Protein AF-A0A7C9BGY4-F1 (afdb_monomer)

Organism: NCBI:txid2654236

Mean predicted aligned error: 18.46 Å

Sequence (133 aa):
MKQSLKQGVAVGFLLLLCIKAWVMPLLYLDFELRKEFIIDNFCVNKDRPELHCDGKCYLAIRLAAVQKQEQQQAERNFMFKLLENITDCQTFFASFSAPDYAFDEQVPSSFYYVSSFFPNASLSGVFHPPQLG

pLDDT: mean 76.69, std 20.23, range [31.91, 96.5]

Radius of gyration: 33.41 Å; Cα contacts (8 Å, |Δi|>4): 22; chains: 1; bounding box: 82×47×83 Å

Structure (mmCIF, N/CA/C/O backbone):
data_AF-A0A7C9BGY4-F1
#
_entry.id   AF-A0A7C9BGY4-F1
#
loop_
_atom_site.group_PDB
_atom_site.id
_atom_site.type_symbol
_atom_site.label_atom_id
_atom_site.label_alt_id
_atom_site.label_comp_id
_atom_site.label_asym_id
_atom_site.label_entity_id
_atom_site.label_seq_id
_atom_site.pdbx_PDB_ins_code
_atom_site.Cartn_x
_atom_site.Cartn_y
_atom_site.Cartn_z
_atom_site.occupancy
_atom_site.B_iso_or_equiv
_atom_site.auth_seq_id
_atom_site.auth_comp_id
_atom_site.auth_asym_id
_atom_site.auth_atom_id
_atom_site.pdbx_PDB_model_num
ATOM 1 N N . MET A 1 1 ? 23.368 -7.527 -36.975 1.00 63.62 1 MET A N 1
ATOM 2 C CA . MET A 1 1 ? 23.534 -7.789 -35.522 1.00 63.62 1 MET A CA 1
ATOM 3 C C . MET A 1 1 ? 23.125 -6.608 -34.629 1.00 63.62 1 MET A C 1
ATOM 5 O O . MET A 1 1 ? 22.238 -6.783 -33.807 1.00 63.62 1 MET A O 1
ATOM 9 N N . LYS A 1 2 ? 23.669 -5.390 -34.812 1.00 75.62 2 LYS A N 1
ATOM 10 C CA . LYS A 1 2 ? 23.349 -4.212 -33.965 1.00 75.62 2 LYS A CA 1
ATOM 11 C C . LYS A 1 2 ? 21.853 -3.830 -33.911 1.00 75.62 2 LYS A C 1
ATOM 13 O O . LYS A 1 2 ? 21.395 -3.326 -32.896 1.00 75.62 2 LYS A O 1
ATOM 18 N N . GLN A 1 3 ? 21.088 -4.084 -34.975 1.00 77.06 3 GLN A N 1
ATOM 19 C CA . GLN A 1 3 ? 19.652 -3.769 -35.043 1.00 77.06 3 GLN A CA 1
ATOM 20 C C . GLN A 1 3 ? 18.773 -4.750 -34.250 1.00 77.06 3 GLN A C 1
ATOM 22 O O . GLN A 1 3 ? 17.861 -4.320 -33.553 1.00 77.06 3 GLN A O 1
ATOM 27 N N . SER A 1 4 ? 19.114 -6.041 -34.265 1.00 78.75 4 SER A N 1
ATOM 28 C CA . SER A 1 4 ? 18.433 -7.072 -33.467 1.00 78.75 4 SER A CA 1
ATOM 29 C C . SER A 1 4 ? 18.658 -6.879 -31.963 1.00 78.75 4 SER A C 1
ATOM 31 O O . SER A 1 4 ? 17.748 -7.121 -31.178 1.00 78.75 4 SER A O 1
ATOM 33 N N . LEU A 1 5 ? 19.834 -6.376 -31.561 1.00 88.44 5 LEU A N 1
ATOM 34 C CA . LEU A 1 5 ? 20.128 -6.054 -30.161 1.00 88.44 5 LEU A CA 1
ATOM 35 C C . LEU A 1 5 ? 19.268 -4.886 -29.654 1.00 88.44 5 LEU A C 1
ATOM 37 O O . LEU A 1 5 ? 18.699 -4.962 -28.570 1.00 88.44 5 LEU A O 1
ATOM 41 N N . LYS A 1 6 ? 19.115 -3.826 -30.460 1.00 84.25 6 LYS A N 1
ATOM 42 C CA . LYS A 1 6 ? 18.252 -2.680 -30.123 1.00 84.25 6 LYS A CA 1
ATOM 43 C C . LYS A 1 6 ? 16.784 -3.091 -29.975 1.00 84.25 6 LYS A C 1
ATOM 45 O O . LYS A 1 6 ? 16.118 -2.629 -29.056 1.00 84.25 6 LYS A O 1
ATOM 50 N N . GLN A 1 7 ? 16.300 -3.978 -30.846 1.00 88.31 7 GLN A N 1
ATOM 51 C CA . GLN A 1 7 ? 14.938 -4.511 -30.763 1.00 88.31 7 GLN A CA 1
ATOM 52 C C . GLN A 1 7 ? 14.732 -5.374 -29.513 1.00 88.31 7 GLN A C 1
ATOM 54 O O . GLN A 1 7 ? 13.725 -5.207 -28.834 1.00 88.31 7 GLN A O 1
ATOM 59 N N . GLY A 1 8 ? 15.700 -6.222 -29.150 1.00 94.25 8 GLY A N 1
ATOM 60 C CA . GLY A 1 8 ? 15.639 -7.003 -27.910 1.00 94.25 8 GLY A CA 1
ATOM 61 C C . GLY A 1 8 ? 15.587 -6.127 -26.655 1.00 94.25 8 GLY A C 1
ATOM 62 O O . GLY A 1 8 ? 14.767 -6.365 -25.771 1.00 94.25 8 GLY A O 1
ATOM 63 N N . VAL A 1 9 ? 16.396 -5.062 -26.606 1.00 94.75 9 VAL A N 1
ATOM 64 C CA . VAL A 1 9 ? 16.368 -4.090 -25.498 1.00 94.75 9 VAL A CA 1
ATOM 65 C C . VAL A 1 9 ? 15.022 -3.364 -25.430 1.00 94.75 9 VAL A C 1
ATOM 67 O O . VAL A 1 9 ? 14.457 -3.231 -24.346 1.00 94.75 9 VAL A O 1
ATOM 70 N N . ALA A 1 10 ? 14.475 -2.938 -26.572 1.00 94.44 10 ALA A N 1
ATOM 71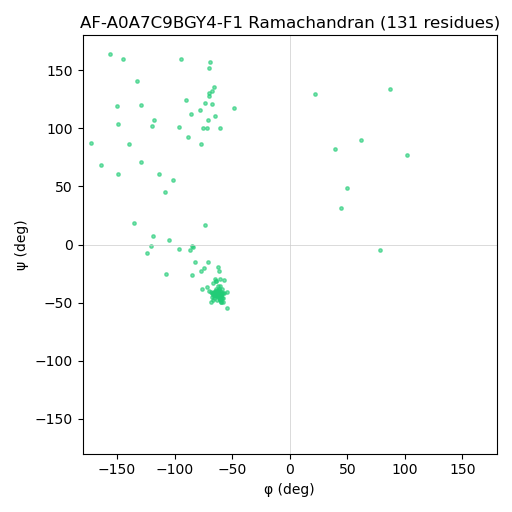 C CA . ALA A 1 10 ? 13.179 -2.264 -26.624 1.00 94.44 10 ALA A CA 1
ATOM 72 C C . ALA A 1 10 ? 12.030 -3.172 -26.152 1.00 94.44 10 ALA A C 1
ATOM 74 O O . ALA A 1 10 ? 11.197 -2.741 -25.358 1.00 94.44 10 ALA A O 1
ATOM 75 N N . VAL A 1 11 ? 12.012 -4.438 -26.582 1.00 96.12 11 VAL A N 1
ATOM 76 C CA . VAL A 1 11 ? 11.015 -5.427 -26.138 1.00 96.12 11 VAL A CA 1
ATOM 77 C C . VAL A 1 11 ? 11.160 -5.723 -24.647 1.00 96.12 11 VAL A C 1
ATOM 79 O O . VAL A 1 11 ? 10.157 -5.771 -23.940 1.00 96.12 11 VAL A O 1
ATOM 82 N N . GLY A 1 12 ? 12.388 -5.862 -24.141 1.00 96.50 12 GLY A N 1
ATOM 83 C CA . GLY A 1 12 ? 12.632 -6.054 -22.710 1.00 96.50 12 GLY A CA 1
ATOM 84 C C . GLY A 1 12 ? 12.135 -4.876 -21.869 1.00 96.50 12 GLY A C 1
ATOM 85 O O . GLY A 1 12 ? 11.495 -5.076 -20.837 1.00 96.50 12 GLY A O 1
ATOM 86 N N . PHE A 1 13 ? 12.359 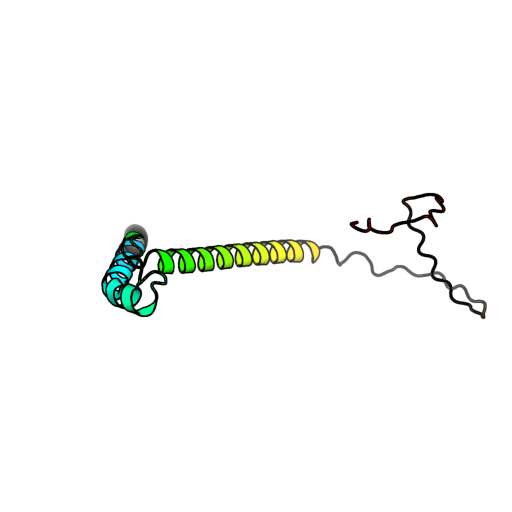-3.645 -22.335 1.00 95.94 13 PHE A N 1
ATOM 87 C CA . PHE A 1 13 ? 11.847 -2.450 -21.667 1.00 95.94 13 PHE A CA 1
ATOM 88 C C . PHE A 1 13 ? 10.314 -2.386 -21.701 1.00 95.94 13 PHE A C 1
ATOM 90 O O . PHE A 1 13 ? 9.689 -2.127 -20.674 1.00 95.94 13 PHE A O 1
ATOM 97 N N . LEU A 1 14 ? 9.700 -2.695 -22.848 1.00 96.25 14 LEU A N 1
ATOM 98 C CA . LEU A 1 14 ? 8.244 -2.772 -22.984 1.00 96.25 14 LEU A CA 1
ATOM 99 C C . LEU A 1 14 ? 7.647 -3.807 -22.016 1.00 96.25 14 LEU A C 1
ATOM 101 O O . LEU A 1 14 ? 6.695 -3.505 -21.300 1.00 96.25 14 LEU A O 1
ATOM 105 N N . LEU A 1 15 ? 8.247 -4.997 -21.935 1.00 96.19 15 LEU A N 1
ATOM 106 C CA . LEU A 1 15 ? 7.827 -6.058 -21.021 1.00 96.19 15 LEU A CA 1
ATOM 107 C C . LEU A 1 15 ? 7.904 -5.605 -19.556 1.00 96.19 15 LEU A C 1
ATOM 109 O O . LEU A 1 15 ? 6.961 -5.822 -18.798 1.00 96.19 15 LEU A O 1
ATOM 113 N N . LEU A 1 16 ? 8.992 -4.938 -19.159 1.00 96.31 16 LEU A N 1
ATOM 114 C CA . LEU A 1 16 ? 9.151 -4.397 -17.804 1.00 96.31 16 LEU A CA 1
ATOM 115 C C . LEU A 1 16 ? 8.064 -3.374 -17.451 1.00 96.31 16 LEU A C 1
ATOM 117 O O . LEU A 1 16 ? 7.560 -3.382 -16.325 1.00 96.31 16 LEU A O 1
ATOM 121 N N . LEU A 1 17 ? 7.687 -2.513 -18.399 1.00 95.69 17 LEU A N 1
ATOM 122 C CA . LEU A 1 17 ? 6.594 -1.559 -18.211 1.00 95.69 17 LEU A CA 1
ATOM 123 C C . LEU A 1 17 ? 5.243 -2.266 -18.073 1.00 95.69 17 LEU A C 1
ATOM 125 O O . LEU A 1 17 ? 4.467 -1.912 -17.186 1.00 95.69 17 LEU A O 1
ATOM 129 N N . CYS A 1 18 ? 4.982 -3.295 -18.884 1.00 95.12 18 CYS A N 1
ATOM 130 C CA . CYS A 1 18 ? 3.775 -4.111 -18.759 1.00 95.12 18 CYS A CA 1
ATOM 131 C C . CYS A 1 18 ? 3.705 -4.796 -17.389 1.00 95.12 18 CYS A C 1
ATOM 133 O O . CYS A 1 18 ? 2.689 -4.686 -16.712 1.00 95.12 18 CYS A O 1
ATOM 135 N N . ILE A 1 19 ? 4.788 -5.427 -16.930 1.00 94.94 19 ILE A N 1
ATOM 136 C CA . ILE A 1 19 ? 4.835 -6.056 -15.601 1.00 94.94 19 ILE A CA 1
ATOM 137 C C . ILE A 1 19 ? 4.536 -5.021 -14.511 1.00 94.94 19 ILE A C 1
ATOM 139 O O . ILE A 1 19 ? 3.704 -5.274 -13.643 1.00 94.94 19 ILE A O 1
ATOM 143 N N . LYS A 1 20 ? 5.150 -3.830 -14.581 1.00 93.75 20 LYS A N 1
ATOM 144 C CA . LYS A 1 20 ? 4.870 -2.737 -13.636 1.00 93.75 20 LYS A CA 1
ATOM 145 C C . LYS A 1 20 ? 3.402 -2.308 -13.646 1.00 93.75 20 LYS A C 1
ATOM 147 O O . LYS A 1 20 ? 2.841 -2.086 -12.577 1.00 93.75 20 LYS A O 1
ATOM 152 N N . ALA A 1 21 ? 2.781 -2.215 -14.819 1.00 94.25 21 ALA A N 1
ATOM 153 C CA . ALA A 1 21 ? 1.378 -1.828 -14.946 1.00 94.25 21 ALA A CA 1
ATOM 154 C C . ALA A 1 21 ? 0.418 -2.850 -14.309 1.00 94.25 21 ALA A C 1
ATOM 156 O O . ALA A 1 21 ? -0.641 -2.470 -13.816 1.00 94.25 21 ALA A O 1
ATOM 157 N N . TRP A 1 22 ? 0.795 -4.131 -14.274 1.00 95.19 22 TRP A N 1
ATOM 158 C CA . TRP A 1 22 ? -0.039 -5.208 -13.732 1.00 95.19 22 TRP A CA 1
ATOM 159 C C . TRP A 1 22 ? 0.020 -5.353 -12.208 1.00 95.19 22 TRP A C 1
ATOM 161 O O . TRP A 1 22 ? -0.865 -5.982 -11.632 1.00 95.19 22 TRP A O 1
ATOM 171 N N . VAL A 1 23 ? 0.999 -4.743 -11.533 1.00 93.44 23 VAL A N 1
ATOM 172 C CA . VAL A 1 23 ? 1.150 -4.870 -10.072 1.00 93.44 23 VAL A CA 1
ATOM 173 C C . VAL A 1 23 ? -0.089 -4.363 -9.325 1.00 93.44 23 VAL A C 1
ATOM 175 O O . VAL A 1 23 ? -0.624 -5.073 -8.479 1.00 93.44 23 VAL A O 1
ATOM 178 N N . MET A 1 24 ? -0.580 -3.163 -9.648 1.00 91.56 24 MET A N 1
ATOM 179 C CA . MET A 1 24 ? -1.721 -2.566 -8.937 1.00 91.56 24 MET A CA 1
ATOM 180 C C . MET A 1 24 ? -3.042 -3.329 -9.150 1.00 91.56 24 MET A C 1
ATOM 182 O O . MET A 1 24 ? -3.700 -3.637 -8.155 1.00 91.56 24 MET A O 1
ATOM 186 N N . PRO A 1 25 ? -3.431 -3.694 -10.389 1.00 94.25 25 PRO A N 1
ATOM 187 C CA . PRO A 1 25 ? -4.618 -4.515 -10.620 1.00 94.25 25 PRO A CA 1
ATOM 188 C C . PRO A 1 25 ? -4.581 -5.862 -9.893 1.00 94.25 25 PRO A C 1
ATOM 190 O O . PRO A 1 25 ? -5.588 -6.269 -9.318 1.00 94.25 25 PRO A O 1
ATOM 193 N N . LEU A 1 26 ? -3.428 -6.542 -9.881 1.00 94.81 26 LEU A N 1
ATOM 194 C CA . LEU A 1 26 ? -3.281 -7.830 -9.198 1.00 94.81 26 LEU A CA 1
ATOM 195 C C . LEU A 1 26 ? -3.448 -7.698 -7.682 1.00 94.81 26 LEU A C 1
ATOM 197 O O . LEU A 1 26 ? -4.135 -8.515 -7.075 1.00 94.81 26 LEU A O 1
ATOM 201 N N . LEU A 1 27 ? -2.871 -6.655 -7.079 1.00 91.44 27 LEU A N 1
ATOM 202 C CA . LEU A 1 27 ? -3.036 -6.379 -5.649 1.00 91.44 27 LEU A CA 1
ATOM 203 C C . LEU A 1 27 ? -4.492 -6.076 -5.286 1.00 91.44 27 LEU A C 1
ATOM 205 O O . LEU A 1 27 ? -4.985 -6.552 -4.265 1.00 91.44 27 LEU A O 1
ATOM 209 N N . TYR A 1 28 ? -5.186 -5.301 -6.120 1.00 92.56 28 TYR A N 1
ATOM 210 C CA . TYR A 1 28 ? -6.598 -5.002 -5.902 1.00 92.56 28 TYR A CA 1
ATOM 211 C C . TYR A 1 28 ? -7.467 -6.260 -6.005 1.00 92.56 28 TYR A C 1
ATOM 213 O O . TYR A 1 28 ? -8.313 -6.498 -5.145 1.00 92.56 28 TYR A O 1
ATOM 221 N N . LEU A 1 29 ? -7.219 -7.099 -7.012 1.00 95.38 29 LEU A N 1
ATOM 222 C CA . LEU A 1 29 ? -7.938 -8.358 -7.190 1.00 95.38 29 LEU A CA 1
ATOM 223 C C . LEU A 1 29 ? -7.727 -9.306 -6.000 1.00 95.38 29 LEU A C 1
ATOM 225 O O . LEU A 1 29 ? -8.686 -9.868 -5.481 1.00 95.38 29 LEU A O 1
ATOM 229 N N . ASP A 1 30 ? -6.486 -9.453 -5.539 1.00 93.31 30 ASP A N 1
ATOM 230 C CA . ASP A 1 30 ? -6.137 -10.284 -4.381 1.00 93.31 30 ASP A CA 1
ATOM 231 C C . ASP A 1 30 ? -6.756 -9.771 -3.065 1.00 93.31 30 ASP A C 1
ATOM 233 O O . ASP A 1 30 ? -7.098 -10.554 -2.171 1.00 93.31 30 ASP A O 1
ATOM 237 N N . PHE A 1 31 ? -6.933 -8.453 -2.937 1.00 91.44 31 PHE A N 1
ATOM 238 C CA . PHE A 1 31 ? -7.684 -7.865 -1.832 1.00 91.44 31 PHE A CA 1
ATOM 239 C C . PHE A 1 31 ? -9.175 -8.203 -1.926 1.00 91.44 31 PHE A C 1
ATOM 241 O O . PHE A 1 31 ? -9.739 -8.690 -0.948 1.00 91.44 31 PHE A O 1
ATOM 248 N N . GLU A 1 32 ? -9.800 -8.000 -3.087 1.00 92.75 32 GLU A N 1
ATOM 249 C CA . GLU A 1 32 ? -11.238 -8.228 -3.263 1.00 92.75 32 GLU A CA 1
ATOM 250 C C . GLU A 1 32 ? -11.602 -9.714 -3.086 1.00 92.75 32 GLU A C 1
ATOM 252 O O . GLU A 1 32 ? -12.567 -10.029 -2.394 1.00 92.75 32 GLU A O 1
ATOM 257 N N . LEU A 1 33 ? -10.775 -10.641 -3.590 1.00 95.31 33 LEU A N 1
ATOM 258 C CA . LEU A 1 33 ? -10.966 -12.090 -3.411 1.00 95.31 33 LEU A CA 1
ATOM 259 C C . LEU A 1 33 ? -10.947 -12.534 -1.940 1.00 95.31 33 LEU A C 1
ATOM 261 O O . LEU A 1 33 ? -11.581 -13.526 -1.586 1.00 95.31 33 LEU A O 1
ATOM 265 N N . ARG A 1 34 ? -10.215 -11.822 -1.075 1.00 94.12 34 ARG A N 1
ATOM 266 C CA . ARG A 1 34 ? -10.100 -12.132 0.364 1.00 94.12 34 ARG A CA 1
ATOM 267 C C . ARG A 1 34 ? -10.911 -11.191 1.246 1.00 94.12 34 AR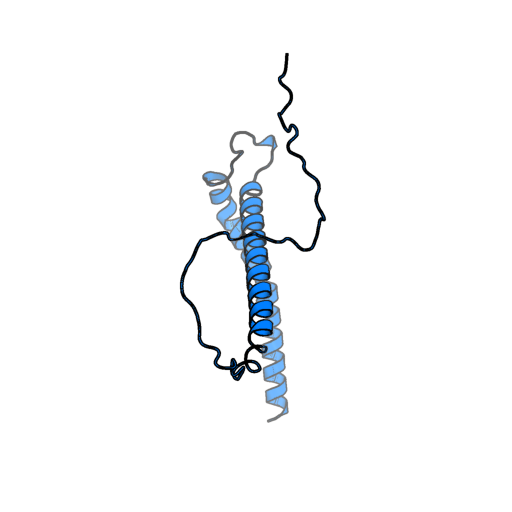G A C 1
ATOM 269 O O . ARG A 1 34 ? -10.829 -11.283 2.470 1.00 94.12 34 ARG A O 1
ATOM 276 N N . LYS A 1 35 ? -11.677 -10.281 0.653 1.00 93.25 35 LYS A N 1
ATOM 277 C CA . LYS A 1 35 ? -12.384 -9.225 1.373 1.00 93.25 35 LYS A CA 1
ATOM 278 C C . LYS A 1 35 ? -13.384 -9.774 2.379 1.00 93.25 35 LYS A C 1
ATOM 280 O O . LYS A 1 35 ? -13.396 -9.299 3.507 1.00 93.25 35 LYS A O 1
ATOM 285 N N . GLU A 1 36 ? -14.125 -10.818 2.017 1.00 93.12 36 GLU A N 1
ATOM 286 C CA . GLU A 1 36 ? -15.066 -11.492 2.924 1.00 93.12 36 GLU A CA 1
ATOM 287 C C . GLU A 1 36 ? -14.357 -12.019 4.178 1.00 93.12 36 GLU A C 1
ATOM 289 O O . GLU A 1 36 ? -14.719 -11.684 5.303 1.00 93.12 36 GLU A O 1
ATOM 294 N N . PHE A 1 37 ? -13.239 -12.732 3.995 1.00 94.69 37 PHE A N 1
ATOM 295 C CA . PHE A 1 37 ? -12.416 -13.203 5.110 1.00 94.69 37 PHE A CA 1
ATOM 296 C C . PHE A 1 37 ? -11.902 -12.045 5.979 1.00 94.69 37 PHE A C 1
ATOM 298 O O . PHE A 1 37 ? -11.847 -12.162 7.206 1.00 94.69 37 PHE A O 1
ATOM 305 N N . ILE A 1 38 ? -11.537 -10.919 5.358 1.00 93.75 38 ILE A N 1
ATOM 306 C CA . ILE A 1 38 ? -11.061 -9.733 6.074 1.00 93.75 38 ILE A CA 1
ATOM 307 C C . ILE A 1 38 ? -12.174 -9.096 6.905 1.00 93.75 38 ILE A C 1
ATOM 309 O O . ILE A 1 38 ? -11.944 -8.749 8.066 1.00 93.75 38 ILE A O 1
ATOM 313 N N . ILE A 1 39 ? -13.363 -8.946 6.326 1.00 93.31 39 ILE A N 1
ATOM 314 C CA . ILE A 1 39 ? -14.541 -8.415 7.016 1.00 93.31 39 ILE A CA 1
ATOM 315 C C . ILE A 1 39 ? -14.876 -9.305 8.212 1.00 93.31 39 ILE A C 1
ATOM 317 O O . ILE A 1 39 ? -15.118 -8.794 9.308 1.00 93.31 39 ILE A O 1
ATOM 321 N N . ASP A 1 40 ? -14.803 -10.622 8.034 1.00 92.31 40 ASP A N 1
ATOM 322 C CA . ASP A 1 40 ? -15.204 -11.554 9.073 1.00 92.31 40 ASP A CA 1
ATOM 323 C C . ASP A 1 40 ? -14.259 -11.632 10.266 1.00 92.31 40 ASP A C 1
ATOM 325 O O . ASP A 1 40 ? -14.739 -11.777 11.395 1.00 92.31 40 ASP A O 1
ATOM 329 N N . ASN A 1 41 ? -12.951 -11.524 10.027 1.00 92.75 41 ASN A N 1
ATOM 330 C CA . ASN A 1 41 ? -11.928 -11.793 11.040 1.00 92.75 41 ASN A CA 1
ATOM 331 C C . ASN A 1 41 ? -11.222 -10.535 11.560 1.00 92.75 41 ASN A C 1
ATOM 333 O O . ASN A 1 41 ? -10.696 -10.556 12.671 1.00 92.75 41 ASN A O 1
ATOM 337 N N . PHE A 1 42 ? -11.175 -9.449 10.781 1.00 93.88 42 PHE A N 1
ATOM 338 C CA . PHE A 1 42 ? -10.345 -8.279 11.104 1.00 93.88 42 PHE A CA 1
ATOM 339 C C . PHE A 1 42 ? -11.105 -6.953 11.192 1.00 93.88 42 PHE A C 1
ATOM 341 O O . PHE A 1 42 ? -10.504 -5.944 11.571 1.00 93.88 42 PHE A O 1
ATOM 348 N N . CYS A 1 43 ? -12.393 -6.897 10.844 1.00 92.62 43 CYS A N 1
ATOM 349 C CA . CYS A 1 43 ? -13.146 -5.659 11.007 1.00 92.62 43 CYS A CA 1
ATOM 350 C C . CYS A 1 43 ? -13.461 -5.401 12.491 1.00 92.62 43 CYS A C 1
ATOM 352 O O . CYS A 1 43 ? -14.115 -6.198 13.155 1.00 92.62 43 CYS A O 1
ATOM 354 N N . VAL A 1 44 ? -13.016 -4.248 12.999 1.00 90.50 44 VAL A N 1
ATOM 355 C CA . VAL A 1 44 ? -13.192 -3.846 14.407 1.00 90.50 44 VAL A CA 1
ATOM 356 C C . VAL A 1 44 ? -14.606 -3.356 14.737 1.00 90.50 44 VAL A C 1
ATOM 358 O O . VAL A 1 44 ? -15.015 -3.410 15.888 1.00 90.50 44 VAL A O 1
ATOM 361 N N . ASN A 1 45 ? -15.359 -2.894 13.734 1.00 89.75 45 ASN A N 1
ATOM 362 C CA . ASN A 1 45 ? -16.697 -2.316 13.897 1.00 89.75 45 ASN A CA 1
ATOM 363 C C . ASN A 1 45 ? -17.782 -3.263 13.359 1.00 89.75 45 ASN A C 1
ATOM 365 O O . ASN A 1 45 ? -18.666 -2.832 12.620 1.00 89.75 45 ASN A O 1
ATOM 369 N N . LYS A 1 46 ? -17.696 -4.560 13.687 1.00 86.62 46 LYS A N 1
ATOM 370 C CA . LYS A 1 46 ? -18.646 -5.575 13.193 1.00 86.62 46 LYS A CA 1
ATOM 371 C C . LYS A 1 46 ? -20.076 -5.327 13.704 1.00 86.62 46 LYS A C 1
ATOM 373 O O . LYS A 1 46 ? -21.031 -5.554 12.973 1.00 86.62 46 LYS A O 1
ATOM 378 N N . ASP A 1 47 ? -20.202 -4.757 14.904 1.00 89.19 47 ASP A N 1
ATOM 379 C CA . ASP A 1 47 ? -21.485 -4.439 15.553 1.00 89.19 47 ASP A CA 1
ATOM 380 C C . ASP A 1 47 ? -22.085 -3.081 15.134 1.00 89.19 47 ASP A C 1
ATOM 382 O O . ASP A 1 47 ? -23.148 -2.703 15.622 1.00 89.19 47 ASP A O 1
ATOM 386 N N . ARG A 1 48 ? -21.399 -2.320 14.267 1.00 90.38 48 ARG A N 1
ATOM 387 C CA . ARG A 1 48 ? -21.802 -0.969 13.824 1.00 90.38 48 ARG A CA 1
ATOM 388 C C . ARG A 1 48 ? -21.789 -0.848 12.295 1.00 90.38 48 ARG A C 1
ATOM 390 O O . ARG A 1 48 ? -20.898 -0.194 11.735 1.00 90.38 48 ARG A O 1
ATOM 397 N N . PRO A 1 49 ? -22.735 -1.497 11.594 1.00 86.38 49 PRO A N 1
ATOM 398 C CA . PRO A 1 49 ? -22.774 -1.526 10.129 1.00 86.38 49 PRO A CA 1
ATOM 399 C C . PRO A 1 49 ? -22.943 -0.137 9.491 1.00 86.38 49 PRO A C 1
ATOM 401 O O . PRO A 1 49 ? -22.518 0.070 8.350 1.00 86.38 49 PRO A O 1
ATOM 404 N N . GLU A 1 50 ? -23.486 0.836 10.227 1.00 92.62 50 GLU A N 1
ATOM 405 C CA . GLU A 1 50 ? -23.628 2.233 9.804 1.00 92.62 50 GLU A CA 1
ATOM 406 C C . GLU A 1 50 ? -22.286 2.936 9.536 1.00 92.62 50 GLU A C 1
ATOM 408 O O . GLU A 1 50 ? -22.248 3.937 8.825 1.00 92.62 50 GLU A O 1
ATOM 413 N N . LEU A 1 51 ? -21.175 2.405 10.063 1.00 90.75 51 LEU A N 1
ATOM 414 C CA . LEU A 1 51 ? -19.828 2.951 9.859 1.00 90.75 51 LEU A CA 1
ATOM 415 C C . LEU A 1 51 ? -19.137 2.433 8.587 1.00 90.75 51 LEU A C 1
ATOM 417 O O . LEU A 1 51 ? -18.029 2.876 8.283 1.00 90.75 51 LEU A O 1
ATOM 421 N N . HIS A 1 52 ? -19.756 1.498 7.857 1.00 90.62 52 HIS A N 1
ATOM 422 C CA . HIS A 1 52 ? -19.279 0.995 6.558 1.00 90.62 52 HIS A CA 1
ATOM 423 C C . HIS A 1 52 ? -17.794 0.584 6.554 1.00 90.62 52 HIS A C 1
ATOM 425 O O . HIS A 1 52 ? -17.007 0.994 5.689 1.00 90.62 52 HIS A O 1
ATOM 431 N N . CYS A 1 53 ? -17.404 -0.214 7.557 1.00 92.19 53 CYS A N 1
ATOM 432 C CA . CYS A 1 53 ? -16.042 -0.720 7.718 1.00 92.19 53 CYS A CA 1
ATOM 433 C C . CYS A 1 53 ? -15.563 -1.450 6.460 1.00 92.19 53 CYS A C 1
ATOM 435 O O . CYS A 1 53 ? -14.525 -1.073 5.938 1.00 92.19 53 CYS A O 1
ATOM 437 N N . ASP A 1 54 ? -16.288 -2.462 5.967 1.00 91.81 54 ASP A N 1
ATOM 438 C CA . ASP A 1 54 ? -16.029 -3.191 4.707 1.00 91.81 54 ASP A CA 1
ATOM 439 C C . ASP A 1 54 ? -14.550 -3.586 4.469 1.00 91.81 54 ASP A C 1
ATOM 441 O O . ASP A 1 54 ? -14.055 -3.567 3.342 1.00 91.81 54 ASP A O 1
ATOM 445 N N . GLY A 1 55 ? -13.797 -3.859 5.542 1.00 91.62 55 GLY A N 1
ATOM 446 C CA . GLY A 1 55 ? -12.350 -4.123 5.494 1.00 91.62 55 GLY A CA 1
ATOM 447 C C . GLY A 1 55 ? -11.443 -2.882 5.361 1.00 91.62 55 GLY A C 1
ATOM 448 O O . GLY A 1 55 ? -10.222 -3.000 5.474 1.00 91.62 55 GLY A O 1
ATOM 449 N N . LYS A 1 56 ? -12.001 -1.676 5.206 1.00 91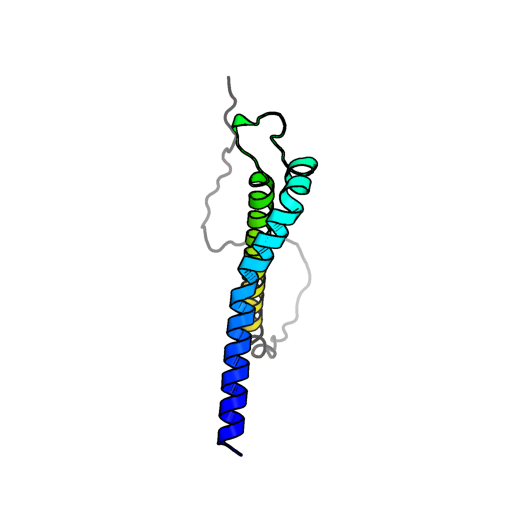.88 56 LYS A N 1
ATOM 450 C CA . LYS A 1 56 ? -11.285 -0.387 5.103 1.00 91.88 56 LYS A CA 1
ATOM 451 C C . LYS A 1 56 ? -10.495 -0.048 6.365 1.00 91.88 56 LYS A C 1
ATOM 453 O O . LYS A 1 56 ? -9.373 0.438 6.261 1.00 91.88 56 LYS A O 1
ATOM 458 N N . CYS A 1 57 ? -11.035 -0.332 7.553 1.00 92.75 57 CYS A N 1
ATOM 459 C CA . CYS A 1 57 ? -10.325 -0.092 8.816 1.00 92.75 57 CYS A CA 1
ATOM 460 C C . CYS A 1 57 ? -9.027 -0.910 8.892 1.00 92.75 57 CYS A C 1
ATOM 462 O O . CYS A 1 57 ? -7.972 -0.382 9.232 1.00 92.75 57 CYS A O 1
ATOM 464 N N . TYR A 1 58 ? -9.093 -2.188 8.511 1.00 92.44 58 TYR A N 1
ATOM 465 C CA . TYR A 1 58 ? -7.923 -3.060 8.446 1.00 92.44 58 TYR A CA 1
ATOM 466 C C . TYR A 1 58 ? -6.905 -2.562 7.412 1.00 92.44 58 TYR A C 1
ATOM 468 O O . TYR A 1 58 ? -5.709 -2.483 7.703 1.00 92.44 58 TYR A O 1
ATOM 476 N N . LEU A 1 59 ? -7.378 -2.171 6.224 1.00 92.31 59 LEU A N 1
ATOM 477 C CA . LEU A 1 59 ? -6.527 -1.633 5.165 1.00 92.31 59 LEU A CA 1
ATOM 478 C C . LEU A 1 59 ? -5.786 -0.365 5.616 1.00 92.31 59 LEU A C 1
ATOM 480 O O . LEU A 1 59 ? -4.578 -0.258 5.412 1.00 92.31 59 LEU A O 1
ATOM 484 N N . ALA A 1 60 ? -6.482 0.558 6.284 1.00 93.19 60 ALA A N 1
ATOM 485 C CA . ALA A 1 60 ? -5.896 1.789 6.808 1.00 93.19 60 ALA A CA 1
ATOM 486 C C . ALA A 1 60 ? -4.768 1.511 7.816 1.00 93.19 60 ALA A C 1
ATOM 488 O O . ALA A 1 60 ? -3.701 2.120 7.735 1.00 93.19 60 ALA A O 1
ATOM 489 N N . ILE A 1 61 ? -4.963 0.542 8.717 1.00 93.31 61 ILE A N 1
ATOM 490 C CA . ILE A 1 61 ? -3.938 0.131 9.688 1.00 93.31 61 ILE A CA 1
ATOM 491 C C . ILE A 1 61 ? -2.706 -0.438 8.972 1.00 93.31 61 ILE A C 1
ATOM 493 O O . ILE A 1 61 ? -1.573 -0.087 9.307 1.00 93.31 61 ILE A O 1
ATOM 497 N N . ARG A 1 62 ? -2.906 -1.300 7.966 1.00 92.56 62 ARG A N 1
ATOM 498 C CA . ARG A 1 62 ? -1.803 -1.888 7.189 1.00 92.56 62 ARG A CA 1
ATOM 499 C C . ARG A 1 62 ? -1.026 -0.829 6.406 1.00 92.56 62 ARG A C 1
ATOM 501 O O . ARG A 1 62 ? 0.201 -0.854 6.435 1.00 92.56 62 ARG A O 1
ATOM 508 N N . LEU A 1 63 ? -1.718 0.114 5.768 1.00 94.12 63 LEU A N 1
ATOM 509 C CA . LEU A 1 63 ? -1.097 1.234 5.051 1.00 94.12 63 LEU A CA 1
ATOM 510 C C . LEU A 1 63 ? -0.248 2.102 5.986 1.00 94.12 63 LEU A C 1
ATOM 512 O O . LEU A 1 63 ? 0.905 2.391 5.671 1.00 94.12 63 LEU A O 1
ATOM 516 N N . ALA A 1 64 ? -0.779 2.457 7.158 1.00 95.69 64 ALA A N 1
ATOM 517 C CA . ALA A 1 64 ? -0.043 3.238 8.149 1.00 95.69 64 ALA A CA 1
ATOM 518 C C . ALA A 1 64 ? 1.218 2.506 8.647 1.00 95.69 64 ALA A C 1
ATOM 520 O O . ALA A 1 64 ? 2.268 3.124 8.828 1.00 95.69 64 ALA A O 1
ATOM 521 N N . ALA A 1 65 ? 1.143 1.183 8.832 1.00 94.94 65 ALA A N 1
ATOM 522 C C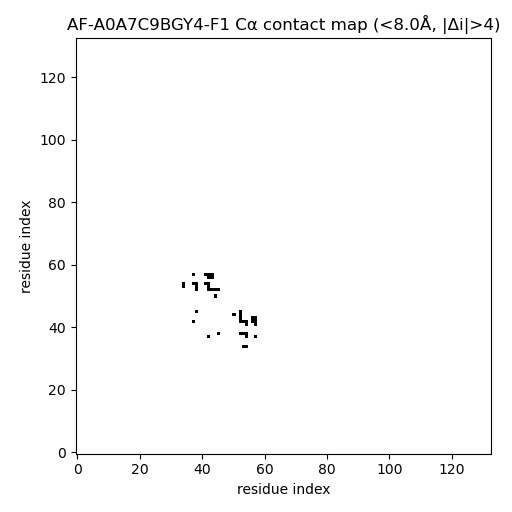A . ALA A 1 65 ? 2.295 0.377 9.228 1.00 94.94 65 ALA A CA 1
ATOM 523 C C . ALA A 1 65 ? 3.403 0.377 8.160 1.00 94.94 65 ALA A C 1
ATOM 525 O O . ALA A 1 65 ? 4.575 0.542 8.504 1.00 94.94 65 ALA A O 1
ATOM 526 N N . VAL A 1 66 ? 3.039 0.250 6.878 1.00 93.62 66 VAL A N 1
ATOM 527 C CA . VAL A 1 66 ? 3.994 0.315 5.758 1.00 93.62 66 VAL A CA 1
ATOM 528 C C . VAL A 1 66 ? 4.647 1.694 5.683 1.00 93.62 66 VAL A C 1
ATOM 530 O O . VAL A 1 66 ? 5.871 1.778 5.656 1.00 93.62 66 VAL A O 1
ATOM 533 N N . GLN A 1 67 ? 3.862 2.773 5.752 1.00 94.25 67 GLN A N 1
ATOM 534 C CA . GLN A 1 67 ? 4.395 4.142 5.730 1.00 94.25 67 GLN A CA 1
ATOM 535 C C . GLN A 1 67 ? 5.382 4.396 6.874 1.00 94.25 67 GLN A C 1
ATOM 537 O O . GLN A 1 67 ? 6.445 4.980 6.669 1.00 94.25 67 GLN A O 1
ATOM 542 N N . LYS A 1 68 ? 5.068 3.914 8.081 1.00 95.44 68 LYS A N 1
ATOM 543 C CA . LYS A 1 68 ? 5.974 4.024 9.228 1.00 95.44 68 LYS A CA 1
ATOM 544 C C . LYS A 1 68 ? 7.273 3.247 9.003 1.00 95.44 68 LYS A C 1
ATOM 546 O O . LYS A 1 68 ? 8.345 3.730 9.362 1.00 95.44 68 LYS A O 1
ATOM 551 N N . GLN A 1 69 ? 7.199 2.056 8.411 1.00 94.50 69 GLN A N 1
ATOM 552 C CA . GLN A 1 69 ? 8.384 1.262 8.090 1.00 94.50 69 GLN A CA 1
ATOM 553 C C . GLN A 1 69 ? 9.258 1.948 7.029 1.00 94.50 69 GLN A C 1
ATOM 555 O O . GLN A 1 69 ? 10.482 1.969 7.175 1.00 94.50 69 GLN A O 1
ATOM 560 N N . GLU A 1 70 ? 8.647 2.547 6.004 1.00 93.44 70 GLU A N 1
ATOM 561 C CA . GLU A 1 70 ? 9.348 3.336 4.984 1.00 93.44 70 GLU A CA 1
ATOM 562 C C . GLU A 1 70 ? 10.037 4.563 5.590 1.00 93.44 70 GLU A C 1
ATOM 564 O O . GLU A 1 70 ? 11.209 4.806 5.299 1.00 93.44 70 GLU A O 1
ATOM 569 N N . GLN A 1 71 ? 9.362 5.290 6.487 1.00 93.69 71 GLN A N 1
ATOM 570 C CA . GLN A 1 71 ? 9.953 6.415 7.223 1.00 93.69 71 GLN A CA 1
ATOM 571 C C . GLN A 1 71 ? 11.163 5.975 8.052 1.00 93.69 71 GLN A C 1
ATOM 573 O O . GLN A 1 71 ? 12.244 6.541 7.909 1.00 93.69 71 GLN A O 1
ATOM 578 N N . GLN A 1 72 ? 11.030 4.906 8.841 1.00 93.44 72 GLN A N 1
ATOM 579 C CA . GLN A 1 72 ? 12.144 4.361 9.624 1.00 93.44 72 GLN A CA 1
ATOM 580 C C . GLN A 1 72 ? 13.308 3.899 8.739 1.00 93.44 72 GLN A C 1
ATOM 582 O O . GLN A 1 72 ? 14.477 4.012 9.111 1.00 93.44 72 GLN A O 1
ATOM 587 N N . GLN A 1 73 ? 13.018 3.344 7.563 1.00 93.12 73 GLN A N 1
ATOM 588 C CA . GLN A 1 73 ? 14.052 2.958 6.611 1.00 93.12 73 GLN A CA 1
ATOM 589 C C . GLN A 1 73 ? 14.740 4.181 5.994 1.00 93.12 73 GLN A C 1
ATOM 591 O O . GLN A 1 73 ? 15.964 4.173 5.868 1.00 93.12 73 GLN A O 1
ATOM 596 N N . ALA A 1 74 ? 13.996 5.237 5.667 1.00 92.06 74 ALA A N 1
ATOM 597 C CA . ALA A 1 74 ? 14.552 6.498 5.191 1.00 92.06 74 ALA A CA 1
ATOM 598 C C . ALA A 1 74 ? 15.448 7.165 6.249 1.00 92.06 74 ALA A C 1
ATOM 600 O O . ALA A 1 74 ? 16.557 7.583 5.921 1.00 92.06 74 ALA A O 1
ATOM 601 N N . GLU A 1 75 ? 15.023 7.184 7.514 1.00 92.56 75 GLU A N 1
ATOM 602 C CA . GLU A 1 75 ? 15.818 7.683 8.645 1.00 92.56 75 GLU A CA 1
ATOM 603 C C . GLU A 1 75 ? 17.115 6.887 8.827 1.00 92.56 75 GLU A C 1
ATOM 605 O O . GLU A 1 75 ? 18.193 7.475 8.922 1.00 92.56 75 GLU A O 1
ATOM 610 N N . ARG A 1 76 ? 17.046 5.548 8.800 1.00 91.19 76 ARG A N 1
ATOM 611 C CA . ARG A 1 76 ? 18.244 4.692 8.859 1.00 91.19 76 ARG A CA 1
ATOM 612 C C . ARG A 1 76 ? 19.189 4.939 7.688 1.00 91.19 76 ARG A C 1
ATOM 614 O O . ARG A 1 76 ? 20.394 5.046 7.897 1.00 91.19 76 ARG A O 1
ATOM 621 N N . ASN A 1 77 ? 18.657 5.063 6.473 1.00 91.56 77 ASN A N 1
ATOM 622 C CA . ASN A 1 77 ? 19.457 5.361 5.285 1.00 91.56 77 ASN A CA 1
ATOM 623 C C . ASN A 1 77 ? 20.118 6.744 5.381 1.00 91.56 77 ASN A C 1
ATOM 625 O O . ASN A 1 77 ? 21.265 6.905 4.969 1.00 91.56 77 ASN A O 1
ATOM 629 N N . PHE A 1 78 ? 19.418 7.739 5.927 1.00 91.81 78 PHE A N 1
ATOM 630 C CA . PHE A 1 78 ? 19.969 9.070 6.169 1.00 91.81 78 PHE A CA 1
ATOM 631 C C . PHE A 1 78 ? 21.089 9.039 7.218 1.00 91.81 78 PHE A C 1
ATOM 633 O O . PHE A 1 78 ? 22.161 9.589 6.980 1.00 91.81 78 PHE A O 1
ATOM 640 N N . MET A 1 79 ? 20.881 8.334 8.334 1.00 89.00 79 MET A N 1
ATOM 641 C CA . MET A 1 79 ? 21.908 8.137 9.363 1.00 89.00 79 MET A CA 1
ATOM 642 C C . MET A 1 79 ? 23.139 7.405 8.828 1.00 89.00 79 MET A C 1
ATOM 644 O O . MET A 1 79 ? 24.259 7.821 9.110 1.00 89.00 79 MET A O 1
ATOM 648 N N . PHE A 1 80 ? 22.952 6.363 8.013 1.00 88.88 80 PHE A N 1
ATOM 649 C CA . PHE A 1 80 ? 24.058 5.657 7.365 1.00 88.88 80 PHE A CA 1
ATOM 650 C C . PHE A 1 80 ? 24.884 6.596 6.476 1.00 88.88 80 PHE A C 1
ATOM 652 O O . PHE A 1 80 ? 26.103 6.641 6.610 1.00 88.88 80 PHE A O 1
ATOM 659 N N . LYS A 1 81 ? 24.225 7.410 5.639 1.00 87.12 81 LYS A N 1
ATOM 660 C CA . LYS A 1 81 ? 24.901 8.411 4.796 1.00 87.12 81 LYS A CA 1
ATOM 661 C C . LYS A 1 81 ? 25.648 9.472 5.606 1.00 87.12 81 LYS A C 1
ATOM 663 O O . LYS A 1 81 ? 26.707 9.923 5.184 1.00 87.12 81 LYS A O 1
ATOM 668 N N . LEU A 1 82 ? 25.111 9.883 6.756 1.00 84.94 82 LEU A N 1
ATOM 669 C CA . LEU A 1 82 ? 25.791 10.831 7.642 1.00 84.94 82 LEU A CA 1
ATOM 670 C C . LEU A 1 82 ? 27.049 10.207 8.263 1.00 84.94 82 LEU A C 1
ATOM 672 O O . LEU A 1 82 ? 28.085 10.863 8.326 1.00 84.94 82 LEU A O 1
ATOM 676 N N . LEU A 1 83 ? 26.968 8.943 8.686 1.00 82.38 83 LEU A N 1
ATOM 677 C CA . LEU A 1 83 ? 28.089 8.223 9.290 1.00 82.38 83 LEU A CA 1
ATOM 678 C C . LEU A 1 83 ? 29.202 7.932 8.270 1.00 82.38 83 LEU A C 1
ATOM 680 O O . LEU A 1 83 ? 30.378 8.124 8.576 1.00 82.38 83 LEU A O 1
ATOM 684 N N . GLU A 1 84 ? 28.838 7.551 7.043 1.00 76.25 84 GLU A N 1
ATOM 685 C CA . GLU A 1 84 ? 29.775 7.384 5.923 1.00 76.25 84 GLU A CA 1
ATOM 686 C C . GLU A 1 84 ? 30.602 8.663 5.697 1.00 76.25 84 GLU A C 1
ATOM 688 O O . GLU A 1 84 ? 31.821 8.596 5.568 1.00 76.25 84 GLU A O 1
ATOM 693 N N . ASN A 1 85 ? 29.970 9.837 5.793 1.00 60.88 85 ASN A N 1
ATOM 694 C CA . ASN A 1 85 ? 30.635 11.128 5.600 1.00 60.88 85 ASN A CA 1
ATOM 695 C C . ASN A 1 85 ? 31.545 11.559 6.776 1.00 60.88 85 ASN A C 1
ATOM 697 O O . ASN A 1 85 ? 32.420 12.399 6.599 1.00 60.88 85 ASN A O 1
ATOM 701 N N . ILE A 1 86 ? 31.355 11.009 7.984 1.00 61.66 86 ILE A N 1
ATOM 702 C CA . ILE A 1 86 ? 32.205 11.292 9.162 1.00 61.66 86 ILE A CA 1
ATOM 703 C C . ILE A 1 86 ? 33.455 10.398 9.169 1.00 61.66 86 ILE A C 1
ATOM 705 O O . ILE A 1 86 ? 34.500 10.782 9.697 1.00 61.66 86 ILE A O 1
ATOM 709 N N . THR A 1 87 ? 33.370 9.222 8.543 1.00 52.84 87 THR A N 1
ATOM 710 C CA . THR A 1 87 ? 34.448 8.219 8.542 1.00 52.84 87 THR A CA 1
ATOM 711 C C . THR A 1 87 ? 35.659 8.650 7.694 1.00 52.84 87 THR A C 1
ATOM 713 O O . THR A 1 87 ? 36.751 8.122 7.879 1.00 52.84 87 THR A O 1
ATOM 716 N N . ASP A 1 88 ? 35.512 9.671 6.841 1.00 48.69 88 ASP A N 1
ATOM 717 C CA . ASP A 1 88 ? 36.595 10.249 6.025 1.00 48.69 88 ASP A CA 1
ATOM 718 C C . ASP A 1 88 ? 37.447 11.301 6.777 1.00 48.69 88 ASP A C 1
ATOM 720 O O . ASP A 1 88 ? 38.418 11.838 6.251 1.00 48.69 88 ASP A O 1
ATOM 724 N N . CYS A 1 89 ? 37.117 11.613 8.038 1.00 51.47 89 CYS A N 1
ATOM 725 C CA . CYS A 1 89 ? 37.814 12.650 8.815 1.00 51.47 89 CYS A CA 1
ATOM 726 C C . CYS A 1 89 ? 38.919 12.098 9.747 1.00 51.47 89 CYS A C 1
ATOM 728 O O . CYS A 1 89 ? 39.634 12.866 10.394 1.00 51.47 89 CYS A O 1
ATOM 730 N N . GLN A 1 90 ? 39.101 10.774 9.839 1.00 49.84 90 GLN A N 1
ATOM 731 C CA . GLN A 1 90 ? 40.005 10.154 10.818 1.00 49.84 90 GLN A CA 1
ATOM 732 C C . GLN A 1 90 ? 41.354 9.709 10.231 1.00 49.84 90 GLN A C 1
ATOM 734 O O . GLN A 1 90 ? 41.769 8.566 10.405 1.00 49.84 90 GLN A O 1
ATOM 739 N N . THR A 1 91 ? 42.091 10.621 9.591 1.00 46.28 91 THR A N 1
ATOM 740 C CA . THR A 1 91 ? 43.517 10.387 9.272 1.00 46.28 91 THR A CA 1
AT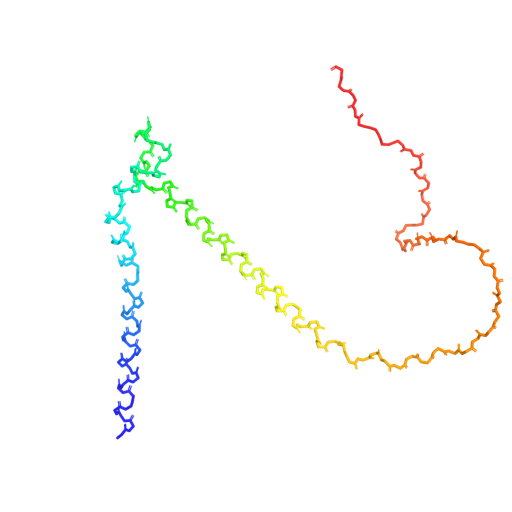OM 741 C C . THR A 1 91 ? 44.448 11.568 9.566 1.00 46.28 91 THR A C 1
ATOM 743 O O . THR A 1 91 ? 45.561 11.587 9.048 1.00 46.28 91 THR A O 1
ATOM 746 N N . PHE A 1 92 ? 44.059 12.547 10.400 1.00 48.31 92 PHE A N 1
ATOM 747 C CA . PHE A 1 92 ? 44.893 13.749 10.610 1.00 48.31 92 PHE A CA 1
ATOM 748 C C . PHE A 1 92 ? 45.405 14.029 12.037 1.00 48.31 92 PHE A C 1
ATOM 750 O O . PHE A 1 92 ? 46.051 15.046 12.252 1.00 48.31 92 PHE A O 1
ATOM 757 N N . PHE A 1 93 ? 45.232 13.151 13.029 1.00 51.22 93 PHE A N 1
ATOM 758 C CA . PHE A 1 93 ? 45.832 13.401 14.352 1.00 51.22 93 PHE A CA 1
ATOM 759 C C . PHE A 1 93 ? 46.412 12.143 14.990 1.00 51.22 93 PHE A C 1
ATOM 761 O O . PHE A 1 93 ? 45.766 11.484 15.798 1.00 51.22 93 PHE A O 1
ATOM 768 N N . ALA A 1 94 ? 47.666 11.836 14.662 1.00 47.66 94 ALA A N 1
ATOM 769 C CA . ALA A 1 94 ? 48.481 10.930 15.467 1.00 47.66 94 ALA A CA 1
ATOM 770 C C . ALA A 1 94 ? 49.971 11.294 15.389 1.00 47.66 94 ALA A C 1
ATOM 772 O O . ALA A 1 94 ? 50.793 10.497 14.955 1.00 47.66 94 ALA A O 1
ATOM 773 N N . SER A 1 95 ? 50.322 12.506 15.826 1.00 47.16 95 SER A N 1
ATOM 774 C CA . SER A 1 95 ? 51.657 12.784 16.373 1.00 47.16 95 SER A CA 1
ATOM 775 C C . SER A 1 95 ? 51.652 14.103 17.151 1.00 47.16 95 SER A C 1
ATOM 777 O O . SER A 1 95 ? 52.247 15.091 16.725 1.00 47.16 95 SER A O 1
ATOM 779 N N . PHE A 1 96 ? 50.961 14.140 18.293 1.00 53.53 96 PHE A N 1
ATOM 780 C CA . PHE A 1 96 ? 51.251 15.151 19.309 1.00 53.53 96 PHE A CA 1
ATOM 781 C C . PHE A 1 96 ? 52.200 14.523 20.331 1.00 53.53 96 PHE A C 1
ATOM 783 O O . PHE A 1 96 ? 51.794 13.715 21.162 1.00 53.53 96 PHE A O 1
ATOM 790 N N . SER A 1 97 ? 53.485 14.848 20.199 1.00 53.25 97 SER A N 1
ATOM 791 C CA . SER A 1 97 ? 54.498 14.564 21.212 1.00 53.25 97 SER A CA 1
ATOM 792 C C . SER A 1 97 ? 54.240 15.497 22.393 1.00 53.25 97 SER A C 1
ATOM 794 O O . SER A 1 97 ? 54.439 16.707 22.276 1.00 53.25 97 SER A O 1
ATOM 796 N N . ALA A 1 98 ? 53.732 14.954 23.499 1.00 51.66 98 ALA A N 1
ATOM 797 C CA . ALA A 1 98 ? 53.628 15.703 24.743 1.00 51.66 98 ALA A CA 1
ATOM 798 C C . ALA A 1 98 ? 55.047 15.920 25.304 1.00 51.66 98 ALA A C 1
ATOM 800 O O . ALA A 1 98 ? 55.808 14.953 25.375 1.00 51.66 98 ALA A O 1
ATOM 801 N N . PRO A 1 99 ? 55.436 17.152 25.681 1.00 44.28 99 PRO A N 1
ATOM 802 C CA . PRO A 1 99 ? 56.720 17.371 26.324 1.00 44.28 99 PRO A CA 1
ATOM 803 C C . PRO A 1 99 ? 56.720 16.722 27.709 1.00 44.28 99 PRO A C 1
ATOM 805 O O . PRO A 1 99 ? 55.788 16.888 28.496 1.00 44.28 99 PRO A O 1
ATOM 808 N N . ASP A 1 100 ? 57.789 15.979 27.965 1.00 44.03 100 ASP A N 1
ATOM 809 C CA . ASP A 1 100 ? 58.081 15.276 29.206 1.00 44.03 100 ASP A CA 1
ATOM 810 C C . ASP A 1 100 ? 58.282 16.308 30.331 1.00 44.03 100 ASP A C 1
ATOM 812 O O . ASP A 1 100 ? 59.254 17.069 30.318 1.00 44.03 100 ASP A O 1
ATOM 816 N N . TYR A 1 101 ? 57.353 16.386 31.285 1.00 55.62 101 TYR A N 1
ATOM 817 C CA . TYR A 1 101 ? 57.582 17.095 32.543 1.00 55.62 101 TYR A CA 1
ATOM 818 C C . TYR A 1 101 ? 57.221 16.186 33.719 1.00 55.62 101 TYR A C 1
ATOM 820 O O . TYR A 1 101 ? 56.102 15.694 33.847 1.00 55.62 101 TYR A O 1
ATOM 828 N N . ALA A 1 102 ? 58.223 15.944 34.561 1.00 43.91 102 ALA A N 1
ATOM 829 C CA . ALA A 1 102 ? 58.124 15.202 35.809 1.00 43.91 102 ALA A CA 1
ATOM 830 C C . ALA A 1 102 ? 57.899 16.152 37.005 1.00 43.91 102 ALA A C 1
ATOM 832 O O . ALA A 1 102 ? 58.288 17.318 36.925 1.00 43.91 102 ALA A O 1
ATOM 833 N N . PHE A 1 103 ? 57.382 15.582 38.109 1.00 37.31 103 PHE A N 1
ATOM 834 C CA . PHE A 1 103 ? 57.039 16.138 39.445 1.00 37.31 103 PHE A CA 1
ATOM 835 C C . PHE A 1 103 ? 55.624 16.742 39.589 1.00 37.31 103 PHE A C 1
ATOM 837 O O . PHE A 1 103 ? 55.196 17.508 38.737 1.00 37.31 103 PHE A O 1
ATOM 844 N N . ASP A 1 104 ? 54.826 16.481 40.636 1.00 31.91 104 ASP A N 1
ATOM 845 C CA . ASP A 1 104 ? 55.006 15.772 41.921 1.00 31.91 104 ASP A CA 1
ATOM 846 C C . ASP A 1 104 ? 53.632 15.283 42.452 1.00 31.91 104 ASP A C 1
ATOM 848 O O . ASP A 1 104 ? 52.578 15.724 41.989 1.00 31.91 104 ASP A O 1
ATOM 852 N N . GLU A 1 105 ? 53.655 14.361 43.408 1.00 49.41 105 GLU A N 1
ATOM 853 C CA . GLU A 1 105 ? 52.539 13.614 44.003 1.00 49.41 105 GLU A CA 1
ATOM 854 C C . GLU A 1 105 ? 51.582 14.472 44.890 1.00 49.41 105 GLU A C 1
ATOM 856 O O . GLU A 1 105 ? 51.987 15.486 45.446 1.00 49.41 105 GLU A O 1
ATOM 861 N N . GLN A 1 106 ? 50.324 14.002 45.062 1.00 39.72 106 GLN A N 1
ATOM 862 C CA . GLN A 1 106 ? 49.275 14.377 46.065 1.00 39.72 106 GLN A CA 1
ATOM 863 C C . GLN A 1 106 ? 48.076 15.308 45.687 1.00 39.72 106 GLN A C 1
ATOM 865 O O . GLN A 1 106 ? 47.989 16.466 46.077 1.00 39.72 106 GLN A O 1
ATOM 870 N N . VAL A 1 107 ? 47.086 14.722 44.978 1.00 47.00 107 VAL A N 1
ATOM 871 C CA . VAL A 1 107 ? 45.616 14.552 45.268 1.00 47.00 107 VAL A CA 1
ATOM 872 C C . VAL A 1 107 ? 44.955 15.531 46.288 1.00 47.00 107 VAL A C 1
ATOM 874 O O . VAL A 1 107 ? 45.427 15.582 47.422 1.00 47.00 107 VAL A O 1
ATOM 877 N N . PRO A 1 108 ? 43.805 16.216 45.999 1.00 43.00 108 PRO A N 1
ATOM 878 C CA . PRO A 1 108 ? 42.500 15.542 45.880 1.00 43.00 108 PRO A CA 1
ATOM 879 C C . PRO A 1 108 ? 41.487 16.056 44.840 1.00 43.00 108 PRO A C 1
ATOM 881 O O . PRO A 1 108 ? 41.487 17.186 44.365 1.00 43.00 108 PRO A O 1
ATOM 884 N N . SER A 1 109 ? 40.571 15.141 44.522 1.00 52.41 109 SER A N 1
ATOM 885 C CA . SER A 1 109 ? 39.432 15.238 43.614 1.00 52.41 109 SER A CA 1
ATOM 886 C C . SER A 1 109 ? 38.553 16.479 43.805 1.00 52.41 109 SER A C 1
ATOM 888 O O . SER A 1 109 ? 37.837 16.597 44.799 1.00 52.41 109 SER A O 1
ATOM 890 N N . SER A 1 110 ? 38.483 17.320 42.775 1.00 42.84 110 SER A N 1
ATOM 891 C CA . SER A 1 110 ? 37.282 18.103 42.475 1.00 42.84 110 SER A CA 1
ATOM 892 C C . SER A 1 110 ? 37.188 18.335 40.965 1.00 42.84 110 SER A C 1
ATOM 894 O O . SER A 1 110 ? 37.923 19.123 40.378 1.00 42.84 110 SER A O 1
ATOM 896 N N . PHE A 1 111 ? 36.295 17.596 40.305 1.00 40.91 111 PHE A N 1
ATOM 897 C CA . PHE A 1 111 ? 35.888 17.916 38.941 1.00 40.91 111 PHE A CA 1
ATOM 898 C C . PHE A 1 111 ? 34.952 19.125 39.013 1.00 40.91 111 PHE A C 1
ATOM 900 O O . PHE A 1 111 ? 33.774 18.982 39.332 1.00 40.91 111 PHE A O 1
ATOM 907 N N . TYR A 1 112 ? 35.470 20.319 38.732 1.00 46.25 112 TYR A N 1
ATOM 908 C CA . TYR A 1 112 ? 34.632 21.484 38.468 1.00 46.25 112 TYR A CA 1
ATOM 909 C C . TYR A 1 112 ? 34.256 21.489 36.985 1.00 46.25 112 TYR A C 1
ATOM 911 O O . TYR A 1 112 ? 35.104 21.673 36.114 1.00 46.25 112 TYR A O 1
ATOM 919 N N . TYR A 1 113 ? 32.972 21.278 36.691 1.00 51.22 113 TYR A N 1
ATOM 920 C CA . TYR A 1 113 ? 32.415 21.544 35.369 1.00 51.22 113 TYR A CA 1
ATOM 921 C C . TYR A 1 113 ? 32.328 23.062 35.179 1.00 51.22 113 TYR A C 1
ATOM 923 O O . TYR A 1 113 ? 31.424 23.716 35.698 1.00 51.22 113 TYR A O 1
ATOM 931 N N . VAL A 1 114 ? 33.290 23.633 34.457 1.00 49.78 114 VAL A N 1
ATOM 932 C CA . VAL A 1 114 ? 33.254 25.040 34.051 1.00 49.78 114 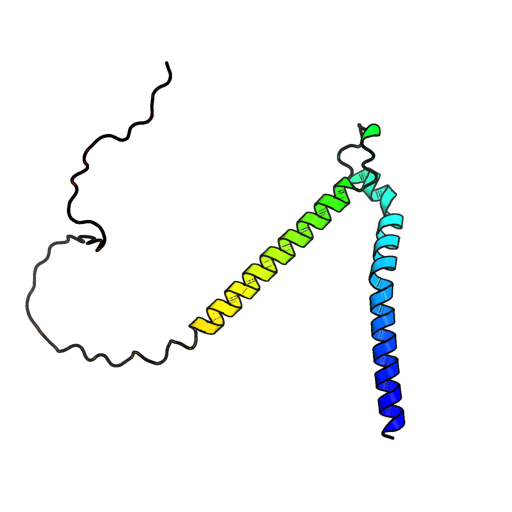VAL A CA 1
ATOM 933 C C . VAL A 1 114 ? 32.504 25.119 32.724 1.00 49.78 114 VAL A C 1
ATOM 935 O O . VAL A 1 114 ? 33.080 24.944 31.654 1.00 49.78 114 VAL A O 1
ATOM 938 N N . SER A 1 115 ? 31.194 25.354 32.794 1.00 53.34 115 SER A N 1
ATOM 939 C CA . SER A 1 115 ? 30.412 25.746 31.619 1.00 53.34 115 SER A CA 1
ATOM 940 C C . SER A 1 115 ? 30.842 27.142 31.178 1.00 53.34 115 SER A C 1
ATOM 942 O O . SER A 1 115 ? 30.714 28.101 31.937 1.00 53.34 115 SER A O 1
ATOM 944 N N . SER A 1 116 ? 31.314 27.283 29.943 1.00 55.31 116 SER A N 1
ATOM 945 C CA . SER A 1 116 ? 31.752 28.566 29.377 1.00 55.31 116 SER A CA 1
ATOM 946 C C . SER A 1 116 ? 30.606 29.526 29.013 1.00 55.31 116 SER A C 1
ATOM 948 O O .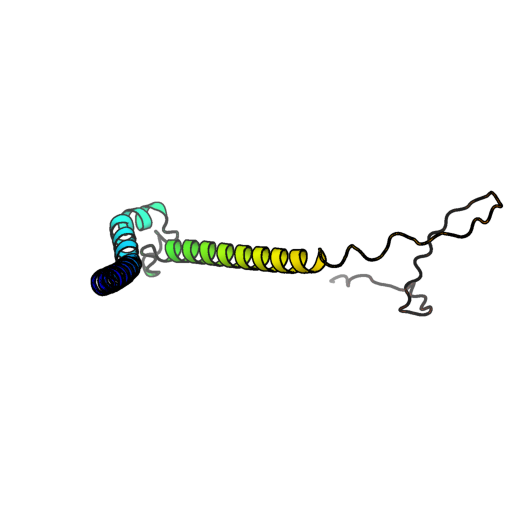 SER A 1 116 ? 30.835 30.459 28.250 1.00 55.31 116 SER A O 1
ATOM 950 N N . PHE A 1 117 ? 29.383 29.321 29.523 1.00 56.56 117 PHE A N 1
ATOM 951 C CA . PHE A 1 117 ? 28.203 30.071 29.072 1.00 56.56 117 PHE A CA 1
ATOM 952 C C . PHE A 1 117 ? 27.435 30.890 30.114 1.00 56.56 117 PHE A C 1
ATOM 954 O O . PHE A 1 117 ? 26.529 31.608 29.706 1.00 56.56 117 PHE A O 1
ATOM 961 N N . PHE A 1 118 ? 27.800 30.911 31.403 1.00 53.66 118 PHE A N 1
ATOM 962 C CA . PHE A 1 118 ? 27.182 31.845 32.362 1.00 53.66 118 PHE A CA 1
ATOM 963 C C . PHE A 1 118 ? 28.147 32.233 33.498 1.00 53.66 118 PHE A C 1
ATOM 965 O O . PHE A 1 118 ? 28.557 31.355 34.257 1.00 53.66 118 PHE A O 1
ATOM 972 N N . PRO A 1 119 ? 28.503 33.521 33.673 1.00 46.16 119 PRO A N 1
ATOM 973 C CA . PRO A 1 119 ? 29.214 33.969 34.860 1.00 46.16 119 PRO A CA 1
ATOM 974 C C . PRO A 1 119 ? 28.220 34.107 36.026 1.00 46.16 119 PRO A C 1
ATOM 976 O O . PRO A 1 119 ? 27.302 34.917 35.980 1.00 46.16 119 PRO A O 1
ATOM 979 N N . ASN A 1 120 ? 28.419 33.291 37.061 1.00 53.97 120 ASN A N 1
ATOM 980 C CA . ASN A 1 120 ? 28.017 33.502 38.456 1.00 53.97 120 ASN A CA 1
ATOM 981 C C . ASN A 1 120 ? 26.635 34.143 38.698 1.00 53.97 120 ASN A C 1
ATOM 983 O O . ASN A 1 120 ? 26.537 35.319 39.041 1.00 53.97 120 ASN A O 1
ATOM 987 N N . ALA A 1 121 ? 25.577 33.333 38.654 1.00 51.28 121 ALA A N 1
ATOM 988 C CA . ALA A 1 121 ? 24.319 33.657 39.317 1.00 51.28 121 ALA A CA 1
ATOM 989 C C . ALA A 1 121 ? 24.004 32.565 40.345 1.00 51.28 121 ALA A C 1
ATOM 991 O O . ALA A 1 121 ? 23.560 31.470 40.005 1.00 51.28 121 ALA A O 1
ATOM 992 N N . SER A 1 122 ? 24.261 32.866 41.617 1.00 55.41 122 SER A N 1
ATOM 993 C CA . SER A 1 122 ? 23.760 32.087 42.745 1.00 55.41 122 SER A CA 1
ATOM 994 C C . SER A 1 122 ? 22.230 32.094 42.717 1.00 55.41 122 SER A C 1
ATOM 996 O O . SER A 1 122 ? 21.604 33.058 43.147 1.00 55.41 122 SER A O 1
ATOM 998 N N . LEU A 1 123 ? 21.625 31.020 42.214 1.00 53.41 123 LEU A N 1
ATOM 999 C CA . LEU A 1 123 ? 20.187 30.760 42.297 1.00 53.41 123 LEU A CA 1
ATOM 1000 C C . LEU A 1 123 ? 19.935 29.539 43.187 1.00 53.41 123 LEU A C 1
ATOM 1002 O O . LEU A 1 123 ? 19.354 28.542 42.772 1.00 53.41 123 LEU A O 1
ATOM 1006 N N . SER A 1 124 ? 20.356 29.627 44.450 1.00 58.94 124 SER A N 1
ATOM 1007 C CA . SER A 1 124 ? 19.697 28.860 45.511 1.00 58.94 124 SER A CA 1
ATOM 1008 C C . SER A 1 124 ? 18.394 29.578 45.837 1.00 58.94 124 SER A C 1
ATOM 101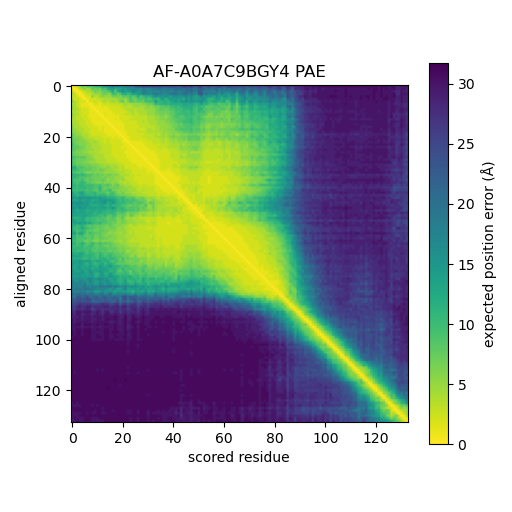0 O O . SER A 1 124 ? 18.360 30.465 46.687 1.00 58.94 124 SER A O 1
ATOM 1012 N N . GLY A 1 125 ? 17.332 29.255 45.099 1.00 55.59 125 GLY A N 1
ATOM 1013 C CA . GLY A 1 125 ? 16.058 29.945 45.251 1.00 55.59 125 GLY A CA 1
ATOM 1014 C C . GLY A 1 125 ? 14.917 29.333 44.448 1.00 55.59 125 GLY A C 1
ATOM 1015 O O . GLY A 1 125 ? 14.620 29.790 43.355 1.00 55.59 125 GLY A O 1
ATOM 1016 N N . VAL A 1 126 ? 14.251 28.357 45.070 1.00 59.03 126 VAL A N 1
ATOM 1017 C CA . VAL A 1 126 ? 12.805 28.091 44.969 1.00 59.03 126 VAL A CA 1
ATOM 1018 C C . VAL A 1 126 ? 12.272 27.727 43.578 1.00 59.03 126 VAL A C 1
ATOM 1020 O O . VAL A 1 126 ? 11.728 28.556 42.856 1.00 59.03 126 VAL A O 1
ATOM 1023 N N . PHE A 1 127 ? 12.276 26.428 43.277 1.00 64.38 127 PHE A N 1
ATOM 1024 C CA . PHE A 1 127 ? 11.280 25.841 42.381 1.00 64.38 127 PHE A CA 1
ATOM 1025 C C . PHE A 1 127 ? 10.475 24.801 43.162 1.00 64.38 127 PHE A C 1
ATOM 1027 O O . PHE A 1 127 ? 10.977 23.725 43.476 1.00 64.38 127 PHE A O 1
ATOM 1034 N N . HIS A 1 128 ? 9.223 25.127 43.480 1.00 64.56 128 HIS A N 1
ATOM 1035 C CA . HIS A 1 128 ? 8.237 24.161 43.963 1.00 64.56 128 HIS A CA 1
ATOM 1036 C C . HIS A 1 128 ? 6.932 24.359 43.179 1.00 64.56 128 HIS A C 1
ATOM 1038 O O . HIS A 1 128 ? 6.570 25.505 42.898 1.00 64.56 128 HIS A O 1
ATOM 1044 N N . PRO A 1 129 ? 6.233 23.276 42.807 1.00 59.38 129 PRO A N 1
ATOM 1045 C CA . PRO A 1 129 ? 4.975 23.365 42.075 1.00 59.38 129 PRO A CA 1
ATOM 1046 C C . PRO A 1 129 ? 3.839 23.919 42.961 1.00 59.38 129 PRO A C 1
ATOM 1048 O O . PRO A 1 129 ? 3.866 23.725 44.181 1.00 59.38 129 PRO A O 1
ATOM 1051 N N . PRO A 1 130 ? 2.829 24.592 42.376 1.00 60.69 130 PRO A N 1
ATOM 1052 C CA . PRO A 1 130 ? 1.685 25.110 43.122 1.00 60.69 130 PRO A CA 1
ATOM 1053 C C . PRO A 1 130 ? 0.844 23.964 43.694 1.00 60.69 130 PRO A C 1
ATOM 1055 O O . PRO A 1 130 ? 0.551 22.993 42.996 1.00 60.69 130 PRO A O 1
ATOM 1058 N N . GLN A 1 131 ? 0.438 24.087 44.959 1.00 66.31 131 GLN A N 1
ATOM 1059 C CA . GLN A 1 131 ? -0.502 23.153 45.577 1.00 66.31 131 GLN A CA 1
ATOM 1060 C C . GLN A 1 131 ? -1.929 23.662 45.364 1.00 66.31 131 GLN A C 1
ATOM 1062 O O . GLN A 1 131 ? -2.235 24.813 45.673 1.00 66.31 131 GLN A O 1
ATOM 1067 N N . LEU A 1 132 ? -2.764 22.810 44.770 1.00 57.53 132 LEU A N 1
ATOM 1068 C CA . LEU A 1 132 ? -4.183 23.058 44.529 1.00 57.53 132 LEU A CA 1
ATOM 1069 C C . LEU A 1 132 ? -4.927 23.043 45.872 1.00 57.53 132 LEU A C 1
ATOM 1071 O O . LEU A 1 132 ? -4.760 22.101 46.648 1.00 57.53 132 LEU A O 1
ATOM 1075 N N . GLY A 1 133 ? -5.696 24.102 46.133 1.00 48.91 133 GLY A N 1
ATOM 1076 C CA . GLY A 1 133 ? -6.666 24.174 47.230 1.00 48.91 133 GLY A CA 1
ATOM 1077 C C . GLY A 1 133 ? -7.995 23.529 46.875 1.00 48.91 133 GLY A C 1
ATOM 1078 O O . GLY A 1 133 ? -8.262 23.358 45.662 1.00 48.91 133 GLY A O 1
#

Solvent-accessible surface area (backbone atoms only — not comparable to full-atom values): 8770 Å² total; per-residue (Å²): 112,76,66,63,53,54,50,51,52,50,52,52,51,52,51,53,53,52,55,59,65,47,52,61,60,51,53,52,49,58,46,61,77,42,36,66,62,36,38,75,75,55,40,88,53,73,94,42,70,92,70,64,48,90,31,50,63,48,51,52,54,53,52,54,52,50,52,50,51,51,51,54,49,52,51,51,52,51,51,50,56,53,51,61,66,55,67,78,68,81,83,82,84,89,81,81,82,75,83,91,79,84,89,83,91,84,88,84,94,74,91,76,85,77,66,94,81,67,86,86,75,92,72,90,71,87,90,77,82,89,79,86,131

Secondary structure (DSSP, 8-state):
-HHHHHHHHHHHHHHHHHHHHHHHHHHHHHHHHTHHHHHHHH-TTTT-GGG--TTHHHHHHHHHHHHHHHHHHHHHHHHHHHHHHHGGGTTS-----------------------TT-----------PPPP-

Foldseek 3Di:
DVVVVVVVVVVVVVVVVVVVVVPVVVVVVVCVVCQVVLLVPPQPPVVPCVVVPSNVVVVVVVVVVVVVVVVVVVVVVVVVVVVVVVVVVPDPDDDDDDDDDDDDDDDDDDPDPDDPPDPDDPPPDDDDDDDDD